Protein AF-A0A2P4QIP1-F1 (afdb_monomer)

Mean predicted aligned error: 5.32 Å

Radius of gyration: 14.99 Å; Cα contacts (8 Å, |Δi|>4): 295; chains: 1; bounding box: 33×42×39 Å

Solvent-accessible surface area (backbone atoms only — not comparable to full-atom values): 8023 Å² total; per-residue (Å²): 82,84,41,49,27,60,95,59,87,72,80,65,54,92,87,59,81,46,43,34,67,36,62,24,23,42,32,44,79,86,81,53,19,25,47,28,44,55,87,90,46,55,31,92,80,81,64,39,30,27,50,49,78,38,63,54,92,73,66,44,63,47,32,23,28,31,39,35,48,50,32,78,53,99,67,65,75,48,74,65,59,69,51,54,88,43,56,23,20,47,27,34,63,82,69,59,26,10,46,27,54,57,93,52,64,44,96,84,70,96,36,63,45,55,30,31,46,64,86,32,52,49,79,47,18,55,44,64,58,78,94,69,61,68,70,62,56,66,74,76,107

InterPro domains:
  IPR016093 MIR motif [PF02815] (13-124)
  IPR016093 MIR motif [PS50919] (15-70)
  IPR016093 MIR motif [PS50919] (79-132)
  IPR016093 MIR motif [SM00472] (15-70)
  IPR016093 MIR motif [SM00472] (80-132)
  IPR036300 Mir domain superfamily [SSF82109] (9-125)

Structure (mmCIF, N/CA/C/O backbone):
data_AF-A0A2P4QIP1-F1
#
_entry.id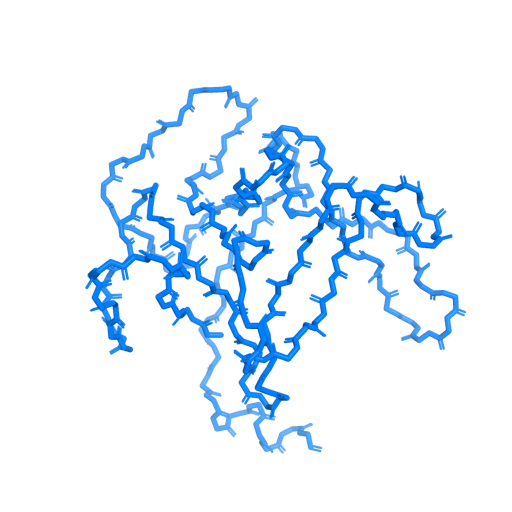   AF-A0A2P4QIP1-F1
#
loop_
_atom_site.group_PDB
_atom_site.id
_atom_site.type_symbol
_atom_site.label_atom_id
_atom_site.label_alt_id
_atom_site.label_comp_id
_atom_site.label_asym_id
_atom_site.label_entity_id
_atom_site.label_seq_id
_atom_site.pdbx_PDB_ins_code
_atom_site.Cartn_x
_atom_site.Cartn_y
_atom_site.Cartn_z
_atom_site.occupancy
_atom_site.B_iso_or_equiv
_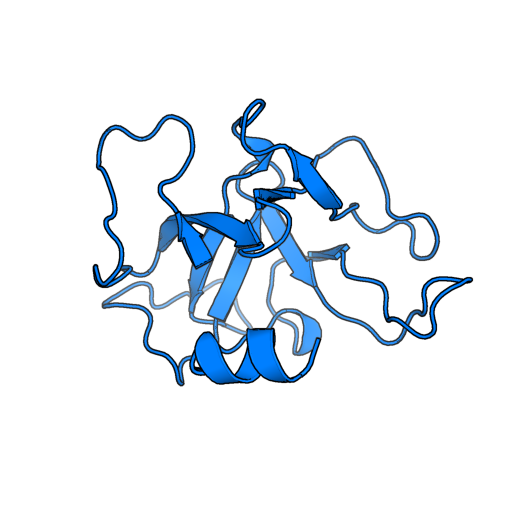atom_site.auth_seq_id
_atom_site.auth_comp_id
_atom_site.auth_asym_id
_atom_site.auth_atom_id
_atom_site.pdbx_PDB_model_num
ATOM 1 N N . MET A 1 1 ? -3.265 -10.083 5.947 1.00 88.12 1 MET A N 1
ATOM 2 C CA . MET A 1 1 ? -3.772 -9.783 7.306 1.00 88.12 1 MET A CA 1
ATOM 3 C C . MET A 1 1 ? -3.221 -8.451 7.780 1.00 88.12 1 MET A C 1
ATOM 5 O O . MET A 1 1 ? -2.092 -8.127 7.437 1.00 88.12 1 MET A O 1
ATOM 9 N N . VAL A 1 2 ? -3.993 -7.702 8.568 1.00 91.31 2 VAL A N 1
ATOM 10 C CA . VAL A 1 2 ? -3.539 -6.443 9.177 1.00 91.31 2 VAL A CA 1
ATOM 11 C C . VAL A 1 2 ? -2.726 -6.742 10.433 1.00 91.31 2 VAL A C 1
ATOM 13 O O . VAL A 1 2 ? -3.148 -7.529 11.282 1.00 91.31 2 VAL A O 1
ATOM 16 N N . LEU A 1 3 ? -1.564 -6.109 10.540 1.00 92.00 3 LEU A N 1
ATOM 17 C CA . LEU A 1 3 ? -0.623 -6.220 11.644 1.00 92.00 3 LEU A CA 1
ATOM 18 C C . LEU A 1 3 ? -0.317 -4.830 12.213 1.00 92.00 3 LEU A C 1
ATOM 20 O O . LEU A 1 3 ? -0.4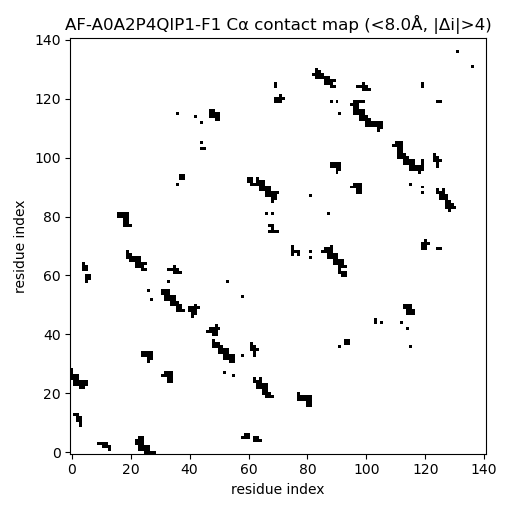85 -3.806 11.552 1.00 92.00 3 LEU A O 1
ATOM 24 N N . GLN A 1 4 ? 0.182 -4.802 13.445 1.00 92.00 4 GLN A N 1
ATOM 25 C CA . GLN A 1 4 ? 0.690 -3.583 14.067 1.00 92.00 4 GLN A CA 1
ATOM 26 C C . GLN A 1 4 ? 1.871 -3.010 13.267 1.00 92.00 4 GLN A C 1
ATOM 28 O O . GLN A 1 4 ? 2.775 -3.767 12.896 1.00 92.00 4 GLN A O 1
ATOM 33 N N . ALA A 1 5 ? 1.878 -1.688 13.065 1.00 93.75 5 ALA A N 1
ATOM 34 C CA . ALA A 1 5 ? 3.014 -0.956 12.509 1.00 93.75 5 ALA A CA 1
ATOM 35 C C . ALA A 1 5 ? 4.312 -1.216 13.287 1.00 93.75 5 ALA A C 1
ATOM 37 O O . ALA A 1 5 ? 4.319 -1.346 14.515 1.00 93.75 5 ALA A O 1
ATOM 38 N N . TYR A 1 6 ? 5.424 -1.287 12.567 1.00 92.88 6 TYR A N 1
ATOM 39 C CA . TYR A 1 6 ? 6.747 -1.341 13.163 1.00 92.88 6 TYR A CA 1
ATOM 40 C C . TYR A 1 6 ? 7.047 -0.043 13.929 1.00 92.88 6 TYR A C 1
ATOM 42 O O . TYR A 1 6 ? 6.744 1.048 13.449 1.00 92.88 6 TYR A O 1
ATOM 50 N N . GLY A 1 7 ? 7.640 -0.162 15.121 1.00 90.62 7 GLY A N 1
ATOM 51 C CA . GLY A 1 7 ? 7.998 0.975 15.981 1.00 90.62 7 GLY A CA 1
ATOM 52 C C . GLY A 1 7 ? 6.854 1.545 16.832 1.00 90.62 7 GLY A C 1
ATOM 53 O O . GLY A 1 7 ? 7.113 2.322 17.752 1.00 90.62 7 GLY A O 1
ATOM 54 N N . GLU A 1 8 ? 5.606 1.129 16.600 1.00 86.38 8 GLU A N 1
ATOM 55 C CA . GLU A 1 8 ? 4.457 1.580 17.386 1.00 86.38 8 GLU A CA 1
ATOM 56 C C . GLU A 1 8 ? 4.333 0.843 18.722 1.00 86.38 8 GLU A C 1
ATOM 58 O O . GLU A 1 8 ? 4.546 -0.365 18.818 1.00 86.38 8 GLU A O 1
ATOM 63 N N . ARG A 1 9 ? 3.916 1.555 19.776 1.00 75.69 9 ARG A N 1
ATOM 64 C CA . ARG A 1 9 ? 3.727 0.958 21.116 1.00 75.69 9 ARG A CA 1
ATOM 65 C C . ARG A 1 9 ? 2.358 0.301 21.289 1.00 75.69 9 ARG A C 1
ATOM 67 O O . ARG A 1 9 ? 2.199 -0.584 22.130 1.00 75.69 9 ARG A O 1
ATOM 74 N N . ARG A 1 10 ? 1.355 0.735 20.519 1.00 73.69 10 ARG A N 1
ATOM 75 C CA . ARG A 1 10 ? -0.019 0.231 20.623 1.00 73.69 10 ARG A CA 1
ATOM 76 C C . ARG A 1 10 ? -0.199 -1.039 19.797 1.00 73.69 10 ARG A C 1
ATOM 78 O O . ARG A 1 10 ? -0.198 -0.998 18.572 1.00 73.69 10 ARG A O 1
ATOM 85 N N . ARG A 1 11 ? -0.465 -2.153 20.479 1.00 70.12 11 ARG A N 1
ATOM 86 C CA . ARG A 1 11 ? -0.711 -3.448 19.840 1.00 70.12 11 ARG A CA 1
ATOM 87 C C . ARG A 1 11 ? -2.127 -3.549 19.279 1.00 70.12 11 ARG A C 1
ATOM 89 O O . ARG A 1 11 ? -3.065 -3.740 20.048 1.00 70.12 11 ARG A O 1
ATOM 96 N N . LEU A 1 12 ? -2.258 -3.462 17.954 1.00 78.44 12 LEU A N 1
ATOM 97 C CA . LEU A 1 12 ? -3.452 -3.923 17.241 1.00 78.44 12 LEU A CA 1
ATOM 98 C C . LEU A 1 12 ? -3.546 -5.450 17.362 1.00 78.44 12 LEU A C 1
ATOM 100 O O . LEU A 1 12 ? -2.560 -6.163 17.144 1.00 78.44 12 LEU A O 1
ATOM 104 N N . LYS A 1 13 ? -4.718 -5.956 17.735 1.00 78.38 13 LYS A N 1
ATOM 105 C CA . LYS A 1 13 ? -5.036 -7.385 17.785 1.00 78.38 13 LYS A CA 1
ATOM 106 C C . LYS A 1 13 ? -5.908 -7.770 16.595 1.00 78.38 13 LYS A C 1
ATOM 108 O O . LYS A 1 13 ? -6.606 -6.946 16.010 1.00 78.38 13 LYS A O 1
ATOM 113 N N . LYS A 1 14 ? -5.887 -9.058 16.240 1.00 77.31 14 LYS A N 1
ATOM 114 C CA . LYS A 1 14 ? -6.801 -9.605 15.231 1.00 77.31 14 LYS A CA 1
ATOM 115 C C . LYS A 1 14 ? -8.247 -9.328 15.663 1.00 77.31 14 LYS A C 1
ATOM 117 O O . LYS A 1 14 ? -8.630 -9.725 16.760 1.00 77.31 14 LYS A O 1
ATOM 122 N N . GLY A 1 15 ? -9.020 -8.697 14.783 1.00 78.12 15 GLY A N 1
ATOM 123 C CA . GLY A 1 15 ? -10.412 -8.316 15.035 1.00 78.12 15 GLY A CA 1
ATOM 124 C C . GLY A 1 15 ? -10.597 -6.900 15.585 1.00 78.12 15 GLY A C 1
ATOM 125 O O . GLY A 1 15 ? -11.734 -6.447 15.667 1.00 78.12 15 GLY A O 1
ATOM 126 N N . ASP A 1 16 ? -9.518 -6.185 15.918 1.00 87.81 16 ASP A N 1
ATOM 127 C CA . ASP A 1 16 ? -9.624 -4.772 16.278 1.00 87.81 16 ASP A CA 1
ATOM 128 C C . ASP A 1 16 ? -10.053 -3.950 15.056 1.00 87.81 16 ASP A C 1
ATOM 130 O O . ASP A 1 16 ? -9.538 -4.133 13.950 1.00 87.81 16 ASP A O 1
ATOM 134 N N . ALA A 1 17 ? -10.965 -3.002 15.273 1.00 90.88 17 ALA A N 1
ATOM 135 C CA . ALA A 1 17 ? -11.307 -2.018 14.258 1.00 90.88 17 ALA A CA 1
ATOM 136 C C . ALA A 1 17 ? -10.087 -1.134 13.952 1.00 90.88 17 ALA A C 1
ATOM 138 O O . ALA A 1 17 ? -9.412 -0.640 14.863 1.00 90.88 17 ALA A O 1
ATOM 139 N N . VAL A 1 18 ? -9.824 -0.909 12.667 1.00 92.38 18 VAL A N 1
ATOM 140 C CA . VAL A 1 18 ? -8.702 -0.089 12.199 1.00 92.38 18 VAL A CA 1
ATOM 141 C C . VAL A 1 18 ? -9.222 1.325 11.938 1.00 92.38 18 VAL A C 1
ATOM 143 O O . VAL A 1 18 ? -10.024 1.493 11.022 1.00 92.38 18 VAL A O 1
ATOM 146 N N . PRO A 1 19 ? -8.848 2.344 12.733 1.00 93.69 19 PRO A N 1
ATOM 147 C CA . PRO A 1 19 ? -9.258 3.712 12.443 1.00 93.69 19 PRO A CA 1
ATOM 148 C C . PRO A 1 19 ? -8.593 4.200 11.154 1.00 93.69 19 PRO A C 1
ATOM 150 O O . PRO A 1 19 ? -7.475 3.791 10.835 1.00 93.69 19 PRO A O 1
ATOM 153 N N . TYR A 1 20 ? -9.243 5.103 10.426 1.00 94.88 20 TYR A N 1
ATOM 154 C CA . TYR A 1 20 ? -8.560 5.795 9.333 1.00 94.88 20 TYR A CA 1
ATOM 155 C C . TYR A 1 20 ? -7.371 6.612 9.860 1.00 94.88 20 TYR A C 1
ATOM 157 O O . TYR A 1 20 ? -7.344 7.021 11.022 1.00 94.88 20 TYR A O 1
ATOM 165 N N . ASN A 1 21 ? -6.351 6.787 9.018 1.00 93.12 21 ASN A N 1
ATOM 166 C CA . ASN A 1 21 ? -5.001 7.233 9.380 1.00 93.12 21 ASN A CA 1
ATOM 167 C C . ASN A 1 21 ? -4.252 6.325 10.373 1.00 93.12 21 ASN A C 1
ATOM 169 O O . ASN A 1 21 ? -3.216 6.724 10.910 1.00 93.12 21 ASN A O 1
ATOM 173 N N . ALA A 1 22 ? -4.714 5.095 10.616 1.00 93.50 22 ALA A N 1
ATOM 174 C CA . ALA A 1 22 ? -3.889 4.116 11.309 1.00 93.50 22 ALA A CA 1
ATOM 175 C C . ALA A 1 22 ? -2.661 3.756 10.468 1.00 93.50 22 ALA A C 1
ATOM 177 O O . ALA A 1 22 ? -2.761 3.518 9.262 1.00 93.50 22 ALA A O 1
ATOM 178 N N . GLN A 1 23 ? -1.520 3.651 11.146 1.00 95.31 23 GLN A N 1
ATOM 179 C CA . GLN A 1 23 ? -0.335 3.004 10.606 1.00 95.31 23 GLN A CA 1
ATOM 180 C C . GLN A 1 23 ? -0.436 1.501 10.865 1.00 95.31 23 GLN A C 1
ATOM 182 O O . GLN A 1 23 ? -0.674 1.068 11.999 1.00 95.31 23 GLN A O 1
ATOM 187 N N . ILE A 1 24 ? -0.242 0.703 9.823 1.00 95.44 24 ILE A N 1
ATOM 188 C CA . ILE A 1 24 ? -0.339 -0.756 9.869 1.00 95.44 24 ILE A CA 1
ATOM 189 C C . ILE A 1 24 ? 0.805 -1.400 9.088 1.00 95.44 24 ILE A C 1
ATOM 191 O O . ILE A 1 24 ? 1.466 -0.750 8.285 1.00 95.44 24 ILE A O 1
ATOM 195 N N . ARG A 1 25 ? 0.985 -2.707 9.272 1.00 95.88 25 ARG A N 1
ATOM 196 C CA . ARG A 1 25 ? 1.664 -3.569 8.295 1.00 95.88 25 ARG A CA 1
ATOM 197 C C . ARG A 1 25 ? 0.651 -4.526 7.679 1.00 95.88 25 ARG A C 1
ATOM 199 O O . ARG A 1 25 ? -0.329 -4.902 8.329 1.00 95.88 25 ARG A O 1
ATOM 206 N N . LEU A 1 26 ? 0.900 -4.955 6.448 1.00 95.38 26 LEU A N 1
ATOM 207 C CA . LEU A 1 26 ? 0.109 -5.987 5.783 1.00 95.38 26 LEU A CA 1
ATOM 208 C C . LEU A 1 26 ? 0.947 -7.254 5.655 1.00 95.38 26 LEU A C 1
ATOM 210 O O . LEU A 1 26 ? 1.916 -7.283 4.911 1.00 95.38 26 LEU A O 1
ATOM 214 N N . GLY A 1 27 ? 0.571 -8.300 6.389 1.00 94.25 27 GLY A N 1
ATOM 215 C CA . GLY A 1 27 ? 1.240 -9.599 6.342 1.00 94.25 27 GLY A CA 1
ATOM 216 C C . GLY A 1 27 ? 0.525 -10.575 5.411 1.00 94.25 27 GLY A C 1
ATOM 217 O O . GLY A 1 27 ? -0.681 -10.804 5.556 1.00 94.25 27 GLY A O 1
ATOM 218 N N . HIS A 1 28 ? 1.249 -11.199 4.491 1.00 93.00 28 HIS A N 1
ATOM 219 C CA . HIS A 1 28 ? 0.775 -12.357 3.748 1.00 93.00 28 HIS A CA 1
ATOM 220 C C . HIS A 1 28 ? 0.714 -13.577 4.677 1.00 93.00 28 HIS A C 1
ATOM 222 O O . HIS A 1 28 ? 1.684 -13.925 5.350 1.00 93.00 28 HIS A O 1
ATOM 228 N N . ILE A 1 29 ? -0.455 -14.217 4.751 1.00 88.81 29 ILE A N 1
ATOM 229 C CA . ILE A 1 29 ? -0.750 -15.198 5.805 1.00 88.81 29 ILE A CA 1
ATOM 230 C C . ILE A 1 29 ? 0.048 -16.491 5.613 1.00 88.81 29 ILE A C 1
ATOM 232 O O . ILE A 1 29 ? 0.559 -17.040 6.590 1.00 88.81 29 ILE A O 1
ATOM 236 N N . VAL A 1 30 ? 0.163 -16.958 4.366 1.00 89.81 30 VAL A N 1
ATOM 237 C CA . VAL A 1 30 ? 0.828 -18.226 4.040 1.00 89.81 30 VAL A CA 1
ATOM 238 C C . VAL A 1 30 ? 2.343 -18.085 4.155 1.00 89.81 30 VAL A C 1
ATOM 240 O O . VAL A 1 30 ? 2.971 -18.834 4.895 1.00 89.81 30 VAL A O 1
ATOM 243 N N . SER A 1 31 ? 2.932 -17.096 3.473 1.00 91.56 31 SER A N 1
ATOM 244 C CA . SER A 1 31 ? 4.395 -16.942 3.437 1.00 91.56 31 SER A CA 1
ATOM 245 C C . SER A 1 31 ? 4.983 -16.240 4.657 1.00 91.56 31 SER A C 1
ATOM 247 O O . SER A 1 31 ? 6.204 -16.222 4.784 1.00 91.56 31 SER A O 1
ATOM 249 N N . ARG A 1 32 ? 4.149 -15.662 5.536 1.00 91.50 32 ARG A N 1
ATOM 250 C CA . ARG A 1 32 ? 4.598 -14.903 6.716 1.00 91.50 32 ARG A CA 1
ATOM 251 C C . ARG A 1 32 ? 5.539 -13.750 6.353 1.00 91.50 32 ARG A C 1
ATOM 253 O O . ARG A 1 32 ? 6.532 -13.493 7.020 1.00 91.50 32 ARG A O 1
ATOM 260 N N . ARG A 1 33 ? 5.230 -13.069 5.251 1.00 95.81 33 ARG A N 1
ATOM 261 C CA . ARG A 1 33 ? 5.989 -11.921 4.743 1.00 95.81 33 ARG A CA 1
ATOM 262 C C . ARG A 1 33 ? 5.151 -10.656 4.788 1.00 95.81 33 ARG A C 1
ATOM 264 O O . ARG A 1 33 ? 3.943 -10.728 4.584 1.00 95.81 33 ARG A O 1
ATOM 271 N N . ASN A 1 34 ? 5.776 -9.510 5.016 1.00 96.75 34 ASN A N 1
ATOM 272 C CA . ASN A 1 34 ? 5.118 -8.212 4.949 1.00 96.75 34 ASN A CA 1
ATOM 273 C C . ASN A 1 34 ? 5.158 -7.645 3.534 1.00 96.75 34 ASN A C 1
ATOM 275 O O . ASN A 1 34 ? 6.143 -7.813 2.817 1.00 96.75 34 ASN A O 1
ATOM 279 N N . LEU A 1 35 ? 4.095 -6.936 3.166 1.00 97.94 35 LEU A N 1
ATOM 280 C CA . LEU A 1 35 ? 4.106 -6.023 2.037 1.00 97.94 35 LEU A CA 1
ATOM 281 C C . LEU A 1 35 ? 5.050 -4.862 2.364 1.00 97.94 35 LEU A C 1
ATOM 283 O O . LEU A 1 35 ? 4.833 -4.149 3.348 1.00 97.94 35 LEU A O 1
ATOM 287 N N . ARG A 1 36 ? 6.071 -4.684 1.534 1.00 97.75 36 ARG A N 1
ATOM 288 C CA . ARG A 1 36 ? 7.121 -3.680 1.697 1.00 97.75 36 ARG A CA 1
ATOM 289 C C . ARG A 1 36 ? 7.285 -2.882 0.414 1.00 97.75 36 ARG A C 1
ATOM 291 O O . ARG A 1 36 ? 7.120 -3.425 -0.673 1.00 97.75 36 ARG A O 1
ATOM 298 N N . SER A 1 37 ? 7.665 -1.623 0.565 1.00 97.94 37 SER A N 1
ATOM 299 C CA . SER A 1 37 ? 8.187 -0.772 -0.504 1.00 97.94 37 SER A CA 1
ATOM 300 C C . SER A 1 37 ? 9.437 -0.050 0.002 1.00 97.94 37 SER A C 1
ATOM 302 O O . SER A 1 37 ? 9.728 -0.105 1.188 1.00 97.94 37 SER A O 1
ATOM 304 N N . HIS A 1 38 ? 10.216 0.616 -0.843 1.00 94.44 38 HIS A N 1
ATOM 305 C CA . HIS A 1 38 ? 11.392 1.376 -0.398 1.00 94.44 38 HIS A CA 1
ATOM 306 C C . HIS A 1 38 ? 11.767 2.488 -1.379 1.00 94.44 38 HIS A C 1
ATOM 308 O O . HIS A 1 38 ? 11.520 2.356 -2.577 1.00 94.44 38 HIS A O 1
ATOM 314 N N . PRO A 1 39 ? 12.380 3.582 -0.888 1.00 90.94 39 PRO A N 1
ATOM 315 C CA . PRO A 1 39 ? 12.691 4.757 -1.704 1.00 90.94 39 PRO A CA 1
ATOM 316 C C . PRO A 1 39 ? 13.667 4.486 -2.853 1.00 90.94 39 PRO A C 1
ATOM 318 O O . PRO A 1 39 ? 13.538 5.112 -3.901 1.00 90.94 39 PRO A O 1
ATOM 321 N N . ASP A 1 40 ? 14.616 3.567 -2.665 1.00 93.25 40 ASP A N 1
ATOM 322 C CA . ASP A 1 40 ? 15.813 3.484 -3.513 1.00 93.25 40 ASP A CA 1
ATOM 323 C C . ASP A 1 40 ? 15.753 2.411 -4.606 1.00 93.25 40 ASP A C 1
ATOM 325 O O . ASP A 1 40 ? 16.727 2.226 -5.335 1.00 93.25 40 ASP A O 1
ATOM 329 N N . TYR A 1 41 ? 14.631 1.702 -4.740 1.00 95.81 41 TYR A N 1
ATOM 330 C CA . TYR A 1 41 ? 14.490 0.671 -5.764 1.00 95.81 41 TYR A CA 1
ATOM 331 C C . TYR A 1 41 ? 13.220 0.858 -6.575 1.00 95.81 41 TYR A C 1
ATOM 333 O O . TYR A 1 41 ? 12.173 1.309 -6.095 1.00 95.81 41 TYR A O 1
ATOM 341 N N . ILE A 1 42 ? 13.346 0.443 -7.823 1.00 96.81 42 ILE A N 1
ATOM 342 C CA . ILE A 1 42 ? 12.324 0.538 -8.840 1.00 96.81 42 ILE A CA 1
ATOM 343 C C . ILE A 1 42 ? 11.915 -0.860 -9.276 1.00 96.81 42 ILE A C 1
ATOM 345 O O . ILE A 1 42 ? 12.717 -1.791 -9.300 1.00 96.81 42 ILE A O 1
ATOM 349 N N . SER A 1 43 ? 10.645 -0.973 -9.615 1.00 95.00 43 SER A N 1
ATOM 350 C CA . SER A 1 43 ? 10.053 -2.128 -10.257 1.00 95.00 43 SER A CA 1
ATOM 351 C C . SER A 1 43 ? 10.714 -2.386 -11.622 1.00 95.00 43 SER A C 1
ATOM 353 O O . SER A 1 43 ? 11.116 -1.434 -12.307 1.00 95.00 43 SER A O 1
ATOM 355 N N . PRO A 1 44 ? 10.868 -3.660 -12.016 1.00 92.56 44 PRO A N 1
ATOM 356 C CA . PRO A 1 44 ? 11.700 -4.044 -13.152 1.00 92.56 44 PRO A CA 1
ATOM 357 C C . PRO A 1 44 ? 11.129 -3.629 -14.511 1.00 92.56 44 PRO A C 1
ATOM 359 O O . PRO A 1 44 ? 11.907 -3.483 -15.454 1.00 92.56 44 PRO A O 1
ATOM 362 N N . ILE A 1 45 ? 9.807 -3.445 -14.631 1.00 94.75 45 ILE A N 1
ATOM 363 C CA . ILE A 1 45 ? 9.161 -3.202 -15.928 1.00 94.75 45 ILE A CA 1
ATOM 364 C C . ILE A 1 45 ? 8.751 -1.737 -16.078 1.00 94.75 45 ILE A C 1
ATOM 366 O O . ILE A 1 45 ? 9.146 -1.075 -17.041 1.00 94.75 45 ILE A O 1
ATOM 370 N N . SER A 1 46 ? 7.976 -1.195 -15.134 1.00 95.31 46 SER A N 1
ATOM 371 C CA . SER A 1 46 ? 7.454 0.174 -15.261 1.00 95.31 46 SER A CA 1
ATOM 372 C C . SER A 1 46 ? 8.406 1.271 -14.785 1.00 95.31 46 SER A C 1
ATOM 374 O O . SER A 1 46 ? 8.159 2.447 -15.060 1.00 95.31 46 SER A O 1
ATOM 376 N N . ASN A 1 47 ? 9.483 0.916 -14.076 1.00 95.69 47 ASN A N 1
ATOM 377 C CA . ASN A 1 47 ? 10.358 1.843 -13.349 1.00 95.69 47 ASN A CA 1
ATOM 378 C C . ASN A 1 47 ? 9.634 2.684 -12.275 1.00 95.69 47 ASN A C 1
ATOM 380 O O . ASN A 1 47 ? 10.173 3.689 -11.807 1.00 95.69 47 ASN A O 1
ATOM 384 N N . GLN A 1 48 ? 8.419 2.301 -11.867 1.00 97.06 48 GLN A N 1
ATOM 385 C CA . GLN A 1 48 ? 7.768 2.857 -10.675 1.00 97.06 48 GLN A CA 1
ATOM 386 C C . GLN A 1 48 ? 8.387 2.255 -9.408 1.00 97.06 48 GLN A C 1
ATOM 388 O O . GLN A 1 48 ? 9.191 1.332 -9.505 1.00 97.06 48 GLN A O 1
ATOM 393 N N . GLN A 1 49 ? 8.044 2.745 -8.216 1.00 98.12 49 GLN A N 1
ATOM 394 C CA . GLN A 1 49 ? 8.649 2.241 -6.981 1.00 98.12 49 GLN A CA 1
ATOM 395 C C . GLN A 1 49 ? 8.256 0.781 -6.721 1.00 98.12 49 GLN A C 1
ATOM 397 O O . GLN A 1 49 ? 7.082 0.421 -6.808 1.00 98.12 49 GLN A O 1
ATOM 402 N N . GLU A 1 50 ? 9.250 -0.047 -6.399 1.00 97.75 50 GLU A N 1
ATOM 403 C CA . GLU A 1 50 ? 9.063 -1.486 -6.213 1.00 97.75 50 GLU A CA 1
ATOM 404 C C . GLU A 1 50 ? 8.216 -1.801 -4.970 1.00 97.75 50 GLU A C 1
ATOM 406 O O . GLU A 1 50 ? 8.365 -1.169 -3.922 1.00 97.75 50 GLU A O 1
ATOM 411 N N . VAL A 1 51 ? 7.358 -2.817 -5.083 1.00 97.62 51 VAL A N 1
ATOM 412 C CA . VAL A 1 51 ? 6.639 -3.424 -3.960 1.00 97.62 51 VAL A CA 1
ATOM 413 C C . VAL A 1 51 ? 6.957 -4.913 -3.914 1.00 97.62 51 VAL A C 1
ATOM 415 O O . VAL A 1 51 ? 6.842 -5.615 -4.914 1.00 97.62 51 VAL A O 1
ATOM 418 N N . ILE A 1 52 ? 7.335 -5.410 -2.738 1.00 95.75 52 ILE A N 1
ATOM 419 C CA . ILE A 1 52 ? 7.768 -6.797 -2.539 1.00 95.75 52 ILE A CA 1
ATOM 420 C C . ILE A 1 52 ? 7.128 -7.430 -1.302 1.00 95.75 52 ILE A C 1
ATOM 422 O O . ILE A 1 52 ? 6.609 -6.757 -0.411 1.00 95.75 52 ILE A O 1
ATOM 426 N N . CYS A 1 53 ? 7.231 -8.757 -1.216 1.00 94.62 53 CYS A N 1
ATOM 427 C CA . CYS A 1 53 ? 6.999 -9.505 0.017 1.00 94.62 53 CYS A CA 1
ATOM 428 C C . CYS A 1 53 ? 8.328 -9.729 0.757 1.00 94.62 53 CYS A C 1
ATOM 430 O O . CYS A 1 53 ? 9.146 -10.544 0.320 1.00 94.62 53 CYS A O 1
ATOM 432 N N . HIS A 1 54 ? 8.514 -9.069 1.900 1.00 93.81 54 HIS A N 1
ATOM 433 C CA . HIS A 1 54 ? 9.727 -9.133 2.721 1.00 93.81 54 HIS A CA 1
ATOM 434 C C . HIS A 1 54 ? 9.537 -9.968 3.998 1.00 93.81 54 HIS A C 1
ATOM 436 O O . HIS A 1 54 ? 8.432 -10.049 4.523 1.00 93.81 54 HIS A O 1
ATOM 442 N N . ASP A 1 55 ? 10.594 -10.604 4.506 1.00 91.25 55 ASP A N 1
ATOM 443 C CA . ASP A 1 55 ? 10.534 -11.436 5.720 1.00 91.25 55 ASP A CA 1
ATOM 444 C C . ASP A 1 55 ? 9.999 -10.646 6.932 1.00 91.25 55 ASP A C 1
ATOM 446 O O . ASP A 1 55 ? 10.422 -9.521 7.202 1.00 91.25 55 ASP A O 1
ATOM 450 N N . GLU A 1 56 ? 9.049 -11.222 7.676 1.00 86.81 56 GLU A N 1
ATOM 451 C CA . GLU A 1 56 ? 8.477 -10.562 8.850 1.00 86.81 56 GLU A CA 1
ATOM 452 C C . GLU A 1 56 ? 9.475 -10.387 10.006 1.00 86.81 56 GLU A C 1
ATOM 454 O O . GLU A 1 56 ? 9.312 -9.471 10.818 1.00 86.81 56 GLU A O 1
ATOM 459 N N . ASN A 1 57 ? 10.525 -11.208 10.081 1.00 88.12 57 ASN A N 1
ATOM 460 C CA . ASN A 1 57 ? 11.515 -11.160 11.162 1.00 88.12 57 ASN A CA 1
ATOM 461 C C . ASN A 1 57 ? 12.481 -9.973 11.049 1.00 88.12 57 ASN A C 1
ATOM 463 O O . ASN A 1 57 ? 13.107 -9.590 12.036 1.00 88.12 57 ASN A O 1
ATOM 467 N N . THR A 1 58 ? 12.578 -9.369 9.866 1.00 91.56 58 THR A N 1
ATOM 468 C CA . THR A 1 58 ? 13.440 -8.216 9.559 1.00 91.56 58 THR A CA 1
ATOM 469 C C . THR A 1 58 ? 12.605 -6.971 9.272 1.00 91.56 58 THR A C 1
ATOM 471 O O . THR A 1 58 ? 12.955 -6.131 8.441 1.00 91.56 58 THR A O 1
ATOM 474 N N . SER A 1 59 ? 11.464 -6.865 9.959 1.00 93.62 59 SER A N 1
ATOM 475 C CA . SER A 1 59 ? 10.558 -5.741 9.767 1.00 93.62 59 SER A CA 1
ATOM 476 C C . SER A 1 59 ? 11.193 -4.412 10.161 1.00 93.62 59 SER A C 1
ATOM 478 O O . SER A 1 59 ? 11.920 -4.341 11.151 1.00 93.62 59 SER A O 1
ATOM 480 N N . ASP A 1 60 ? 10.865 -3.358 9.425 1.00 95.06 60 ASP A N 1
ATOM 481 C CA . ASP A 1 60 ? 11.320 -1.997 9.687 1.00 95.06 60 ASP A CA 1
ATOM 482 C C . ASP A 1 60 ? 10.256 -0.964 9.253 1.00 95.06 60 ASP A C 1
ATOM 484 O O . ASP A 1 60 ? 9.088 -1.295 9.035 1.00 95.06 60 ASP A O 1
ATOM 488 N N . LEU A 1 61 ? 10.630 0.317 9.185 1.00 96.44 61 LEU A N 1
ATOM 489 C CA . LEU A 1 61 ? 9.714 1.404 8.820 1.00 96.44 61 LEU A CA 1
ATOM 490 C C . LEU A 1 61 ? 9.184 1.307 7.376 1.00 96.44 61 LEU A C 1
ATOM 492 O O . LEU A 1 61 ? 8.141 1.889 7.090 1.00 96.44 61 LEU A O 1
ATOM 496 N N . ASN A 1 62 ? 9.849 0.558 6.495 1.00 97.31 62 ASN A N 1
ATOM 497 C CA . ASN A 1 62 ? 9.457 0.348 5.099 1.00 97.31 62 ASN A CA 1
ATOM 498 C C . ASN A 1 62 ? 8.302 -0.658 4.932 1.00 97.31 62 ASN A C 1
ATOM 500 O O . ASN A 1 62 ? 7.771 -0.850 3.840 1.00 97.31 62 ASN A O 1
ATOM 504 N N . ASP A 1 63 ? 7.896 -1.326 6.012 1.00 97.31 63 ASP A N 1
ATOM 505 C CA . ASP A 1 63 ? 6.694 -2.164 6.010 1.00 97.31 63 ASP A CA 1
ATOM 506 C C . ASP A 1 63 ? 5.438 -1.377 6.396 1.00 97.31 63 ASP A C 1
ATOM 508 O O . ASP A 1 63 ? 4.337 -1.932 6.374 1.00 97.31 63 ASP A O 1
ATOM 512 N N . ASN A 1 64 ? 5.587 -0.120 6.830 1.00 97.31 64 ASN A N 1
ATOM 513 C CA . ASN A 1 64 ? 4.488 0.651 7.390 1.00 97.31 64 ASN A CA 1
ATOM 514 C C . ASN A 1 64 ? 3.668 1.351 6.300 1.00 97.31 64 ASN A C 1
ATOM 516 O O . ASN A 1 64 ? 4.173 2.140 5.496 1.00 97.31 64 ASN A O 1
ATOM 520 N N . TRP A 1 65 ? 2.360 1.125 6.362 1.00 97.94 65 TRP A N 1
ATOM 521 C CA . TRP A 1 65 ? 1.356 1.698 5.475 1.00 97.94 65 TRP A CA 1
ATOM 522 C C . TRP A 1 65 ? 0.348 2.508 6.279 1.00 97.94 65 TRP A C 1
ATOM 524 O O . TRP A 1 65 ? -0.076 2.099 7.361 1.00 97.94 65 TRP A O 1
ATOM 534 N N . LEU A 1 66 ? -0.065 3.646 5.737 1.00 96.44 66 LEU A N 1
ATOM 535 C CA . LEU A 1 66 ? -1.154 4.455 6.259 1.00 96.44 66 LEU A CA 1
ATOM 536 C C . LEU A 1 66 ? -2.451 4.081 5.536 1.00 96.44 66 LEU A C 1
ATOM 538 O O . LEU A 1 66 ? -2.516 4.151 4.307 1.00 96.44 66 LEU A O 1
ATOM 542 N N . VAL A 1 67 ? -3.485 3.716 6.295 1.00 95.69 67 VAL A N 1
ATOM 543 C CA . VAL A 1 67 ? -4.821 3.441 5.742 1.00 95.69 67 VAL A CA 1
ATOM 544 C C . VAL A 1 67 ? -5.602 4.742 5.626 1.00 95.69 67 VAL A C 1
ATOM 546 O O . VAL A 1 67 ? -5.894 5.381 6.637 1.00 95.69 67 VAL A O 1
ATOM 549 N N . GLN A 1 68 ? -5.985 5.120 4.410 1.00 95.56 68 GLN A N 1
ATOM 550 C CA . GLN A 1 68 ? -6.789 6.315 4.146 1.00 95.56 68 GLN A CA 1
ATOM 551 C C . GLN A 1 68 ? -8.072 5.931 3.411 1.00 95.56 68 GLN A C 1
ATOM 553 O O . GLN A 1 68 ? -8.069 4.981 2.628 1.00 95.56 68 GLN A O 1
ATOM 558 N N . ARG A 1 69 ? -9.167 6.675 3.614 1.00 95.31 69 ARG A N 1
ATOM 559 C CA . ARG A 1 69 ? -10.287 6.606 2.664 1.00 95.31 69 ARG A CA 1
ATOM 560 C C . ARG A 1 69 ? -9.777 7.053 1.307 1.00 95.31 69 ARG A C 1
ATOM 562 O O . ARG A 1 69 ? -9.037 8.037 1.225 1.00 95.31 69 ARG A O 1
ATOM 569 N N . HIS A 1 70 ? -10.185 6.352 0.259 1.00 95.69 70 HIS A N 1
ATOM 570 C CA . HIS A 1 70 ? -9.843 6.803 -1.073 1.00 95.69 70 HIS A CA 1
ATOM 571 C C . HIS A 1 70 ? -10.484 8.171 -1.355 1.00 95.69 70 HIS A C 1
ATOM 573 O O . HIS A 1 70 ? -11.646 8.411 -1.020 1.00 95.69 70 HIS A O 1
ATOM 579 N N . SER A 1 71 ? -9.721 9.065 -1.979 1.00 94.00 71 SER A N 1
ATOM 580 C CA . SER A 1 71 ? -10.165 10.394 -2.392 1.00 94.00 71 SER A CA 1
ATOM 581 C C . SER A 1 71 ? -9.448 10.786 -3.674 1.00 94.00 71 SER A C 1
ATOM 583 O O . SER A 1 71 ? -8.239 10.606 -3.792 1.00 94.00 71 SER A O 1
ATOM 585 N N . TYR A 1 72 ? -10.176 11.408 -4.597 1.00 94.69 72 TYR A N 1
ATOM 586 C CA . TYR A 1 72 ? -9.620 11.982 -5.826 1.00 94.69 72 TYR A CA 1
ATOM 587 C C . TYR A 1 72 ? -8.899 13.321 -5.599 1.00 94.69 72 TYR A C 1
ATOM 589 O O . TYR A 1 72 ? -8.479 13.983 -6.544 1.00 94.69 72 TYR A O 1
ATOM 597 N N . THR A 1 73 ? -8.816 13.772 -4.346 1.00 92.44 73 THR A N 1
ATOM 598 C CA . THR A 1 73 ? -8.178 15.031 -3.960 1.00 92.44 73 THR A CA 1
ATOM 599 C C . THR A 1 73 ? -7.373 14.837 -2.681 1.00 92.44 73 THR A C 1
ATOM 601 O O . THR A 1 73 ? -7.536 13.852 -1.965 1.00 92.44 73 THR A O 1
ATOM 604 N N . ASN A 1 74 ? -6.569 15.834 -2.317 1.00 86.12 74 ASN A N 1
ATOM 605 C CA . ASN A 1 74 ? -5.848 15.846 -1.042 1.00 86.12 74 ASN A CA 1
ATOM 606 C C . ASN A 1 74 ? -6.745 16.078 0.193 1.00 86.12 74 ASN A C 1
ATOM 608 O O . ASN A 1 74 ? -6.237 16.217 1.306 1.00 86.12 74 ASN A O 1
ATOM 612 N N . HIS A 1 75 ? -8.069 16.135 0.021 1.00 85.94 75 HIS A N 1
ATOM 613 C CA . HIS A 1 75 ? -9.022 16.193 1.121 1.00 85.94 75 HIS A CA 1
ATOM 614 C C . HIS A 1 75 ? -9.487 14.780 1.474 1.00 85.94 75 HIS A C 1
ATOM 616 O O . HIS A 1 75 ? -10.207 14.137 0.709 1.00 85.94 75 HIS A O 1
ATOM 622 N N . TYR A 1 76 ? -9.073 14.314 2.650 1.00 81.50 76 TYR A N 1
ATOM 623 C CA . TYR A 1 76 ? -9.386 12.984 3.159 1.00 81.50 76 TYR A CA 1
ATOM 624 C C . TYR A 1 76 ? -10.292 13.102 4.388 1.00 81.50 76 TYR A C 1
ATOM 626 O O . TYR A 1 76 ? -9.903 13.714 5.387 1.00 81.50 76 TYR A O 1
ATOM 634 N N . ASP A 1 77 ? -11.477 12.491 4.345 1.00 85.62 77 ASP A N 1
ATOM 635 C CA . ASP A 1 77 ? -12.237 12.218 5.565 1.00 85.62 77 ASP A CA 1
ATOM 636 C C . ASP A 1 77 ? -11.620 11.005 6.265 1.00 85.62 77 ASP A C 1
ATOM 638 O O . ASP A 1 77 ? -11.884 9.852 5.926 1.00 85.62 77 ASP A O 1
ATOM 642 N N . ASN A 1 78 ? -10.767 11.281 7.246 1.00 82.62 78 ASN A N 1
ATOM 643 C CA . ASN A 1 78 ? -10.089 10.253 8.028 1.00 82.62 78 ASN A CA 1
ATOM 644 C C . ASN A 1 78 ? -10.811 9.947 9.347 1.00 82.62 78 ASN A C 1
ATOM 646 O O . ASN A 1 78 ? -10.191 9.469 10.297 1.00 82.62 78 ASN A O 1
ATOM 650 N N . SER A 1 79 ? -12.103 10.262 9.443 1.00 91.00 79 SER A N 1
ATOM 651 C CA . SER A 1 79 ? -12.911 9.918 10.607 1.00 91.00 79 SER A CA 1
ATOM 652 C C . SER A 1 79 ? -13.478 8.496 10.512 1.00 91.00 79 SER A C 1
ATOM 654 O O . SER A 1 79 ? -13.746 7.954 9.434 1.00 91.00 79 SER A O 1
ATOM 656 N N . GLY A 1 80 ? -13.678 7.877 11.676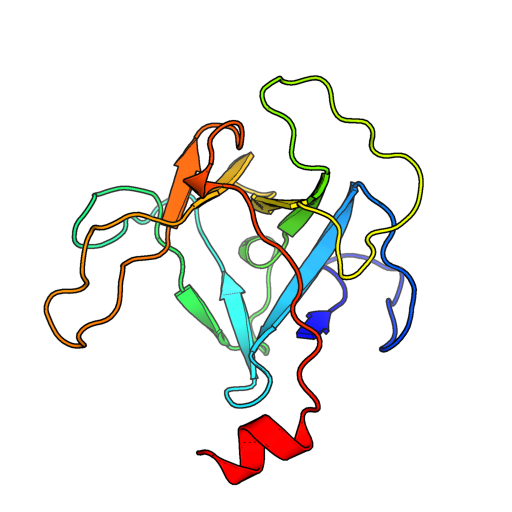 1.00 93.88 80 GLY A N 1
ATOM 657 C CA . GLY A 1 80 ? -14.236 6.532 11.788 1.00 93.88 80 GLY A CA 1
ATOM 658 C C . GLY A 1 80 ? -13.213 5.418 11.558 1.00 93.88 80 GLY A C 1
ATOM 659 O O . GLY A 1 80 ? -12.020 5.575 11.824 1.00 93.88 80 GLY A O 1
ATOM 660 N N . TYR A 1 81 ? -13.711 4.270 11.107 1.00 94.38 81 TYR A N 1
ATOM 661 C CA . TYR A 1 81 ? -12.961 3.023 10.986 1.00 94.38 81 TYR A CA 1
ATOM 662 C C . TYR A 1 81 ? -13.122 2.435 9.590 1.00 94.38 81 TYR A C 1
ATOM 664 O O . TYR A 1 81 ? -14.183 2.581 8.991 1.00 94.38 81 TYR A O 1
ATOM 672 N N . TRP A 1 82 ? -12.079 1.757 9.117 1.00 92.50 82 TRP A N 1
ATOM 673 C CA . TRP A 1 82 ? -12.080 0.993 7.878 1.00 92.50 82 TRP A CA 1
ATOM 674 C C . TRP A 1 82 ? -13.022 -0.211 7.988 1.00 92.50 82 TRP A C 1
ATOM 676 O O . TRP A 1 82 ? -12.824 -1.091 8.831 1.00 92.50 82 TRP A O 1
ATOM 686 N N . LEU A 1 83 ? -14.036 -0.241 7.125 1.00 89.81 83 LEU A N 1
ATOM 687 C CA . LEU A 1 83 ? -14.976 -1.343 6.948 1.00 89.81 83 LEU A CA 1
ATOM 688 C C . LEU A 1 83 ? -14.672 -2.109 5.652 1.00 89.81 83 LEU A C 1
ATOM 690 O O . LEU A 1 83 ? -14.030 -1.590 4.744 1.00 89.81 83 LEU A O 1
ATOM 694 N N . ALA A 1 84 ? -15.143 -3.355 5.557 1.00 85.12 84 ALA A N 1
ATOM 695 C CA . ALA A 1 84 ? -14.815 -4.237 4.434 1.00 85.12 84 ALA A CA 1
ATOM 696 C C . ALA A 1 84 ? -15.192 -3.641 3.062 1.00 85.12 84 ALA A C 1
ATOM 698 O O . ALA A 1 84 ? -14.397 -3.702 2.129 1.00 85.12 84 ALA A O 1
ATOM 699 N N . ASP A 1 85 ? -16.360 -3.003 2.968 1.00 87.69 85 ASP A N 1
ATOM 700 C CA . ASP A 1 85 ? -16.865 -2.427 1.717 1.00 87.69 85 ASP A CA 1
ATOM 701 C C . ASP A 1 85 ? -16.293 -1.040 1.381 1.00 87.69 85 ASP A C 1
ATOM 703 O O . ASP A 1 85 ? -16.595 -0.495 0.316 1.00 87.69 85 ASP A O 1
ATOM 707 N N . ASP A 1 86 ? -15.463 -0.459 2.252 1.00 92.94 86 ASP A N 1
ATOM 708 C CA . ASP A 1 86 ? -14.873 0.850 1.993 1.00 92.94 86 ASP A CA 1
ATOM 709 C C . ASP A 1 86 ? -13.780 0.766 0.919 1.00 92.94 86 ASP A C 1
ATOM 711 O O . ASP A 1 86 ? -12.882 -0.080 0.972 1.00 92.94 86 ASP A O 1
ATOM 715 N N . ALA A 1 87 ? -13.805 1.722 -0.012 1.00 95.00 87 ALA A N 1
ATOM 716 C CA . ALA A 1 87 ? -12.674 1.989 -0.889 1.00 95.00 87 ALA A CA 1
ATOM 717 C C . ALA A 1 87 ? -11.596 2.765 -0.119 1.00 95.00 87 ALA A C 1
ATOM 719 O O . ALA A 1 87 ? -11.840 3.854 0.417 1.00 95.00 87 ALA A O 1
ATOM 720 N N . ILE A 1 88 ? -10.393 2.208 -0.081 1.00 96.19 88 ILE A N 1
ATOM 721 C CA . ILE A 1 88 ? -9.247 2.766 0.627 1.00 96.19 88 ILE A CA 1
ATOM 722 C C . ILE A 1 88 ? -8.076 3.016 -0.317 1.00 96.19 88 ILE A C 1
ATOM 724 O O . ILE A 1 88 ? -7.977 2.417 -1.385 1.00 96.19 88 ILE A O 1
ATOM 728 N N . THR A 1 89 ? -7.163 3.866 0.134 1.00 97.06 89 THR A N 1
ATOM 729 C CA . THR A 1 89 ? -5.819 4.008 -0.420 1.00 97.06 89 THR A CA 1
ATOM 730 C C . THR A 1 89 ? -4.820 3.579 0.654 1.00 97.06 89 THR A C 1
ATOM 732 O O . THR A 1 89 ? -4.952 3.952 1.825 1.00 97.06 89 THR A O 1
ATOM 735 N N . LEU A 1 90 ? -3.810 2.801 0.264 1.00 98.00 90 LEU A N 1
ATOM 736 C CA . LEU A 1 90 ? -2.705 2.395 1.134 1.00 98.00 90 LEU A CA 1
ATOM 737 C C . LEU A 1 90 ? -1.473 3.225 0.785 1.00 98.00 90 LEU A C 1
ATOM 739 O O . LEU A 1 90 ? -0.876 3.038 -0.272 1.00 98.00 90 LEU A O 1
ATOM 743 N N . ARG A 1 91 ? -1.091 4.152 1.665 1.00 98.00 91 ARG A N 1
ATOM 744 C CA . ARG A 1 91 ? 0.078 5.012 1.446 1.00 98.00 91 ARG A CA 1
ATOM 745 C C . ARG A 1 91 ? 1.298 4.455 2.151 1.00 98.00 91 ARG A C 1
ATOM 747 O O . ARG A 1 91 ? 1.266 4.265 3.365 1.00 98.00 91 ARG A O 1
ATOM 754 N N . HIS A 1 92 ? 2.379 4.242 1.416 1.00 98.25 92 HIS A N 1
ATOM 755 C CA . HIS A 1 92 ? 3.652 3.872 2.007 1.00 98.25 92 HIS A CA 1
ATOM 756 C C . HIS A 1 92 ? 4.209 5.063 2.793 1.00 98.25 92 HIS A C 1
ATOM 758 O O . HIS A 1 92 ? 4.407 6.147 2.241 1.00 98.25 92 HIS A O 1
ATOM 764 N N . ILE A 1 93 ? 4.429 4.894 4.099 1.00 97.25 93 ILE A N 1
ATOM 765 C CA . ILE A 1 93 ? 4.732 6.028 4.986 1.00 97.25 93 ILE A CA 1
ATOM 766 C C . ILE A 1 93 ? 6.081 6.659 4.647 1.00 97.25 93 ILE A C 1
ATOM 768 O O . ILE A 1 93 ? 6.199 7.883 4.650 1.00 97.25 93 ILE A O 1
ATOM 772 N N . GLN A 1 94 ? 7.081 5.837 4.331 1.00 97.31 94 GLN A N 1
ATOM 773 C CA . GLN A 1 94 ? 8.445 6.319 4.142 1.00 97.31 94 GLN A CA 1
ATOM 774 C C . GLN A 1 94 ? 8.617 7.142 2.859 1.00 97.31 94 GLN A C 1
ATOM 776 O O . GLN A 1 94 ? 9.471 8.024 2.806 1.0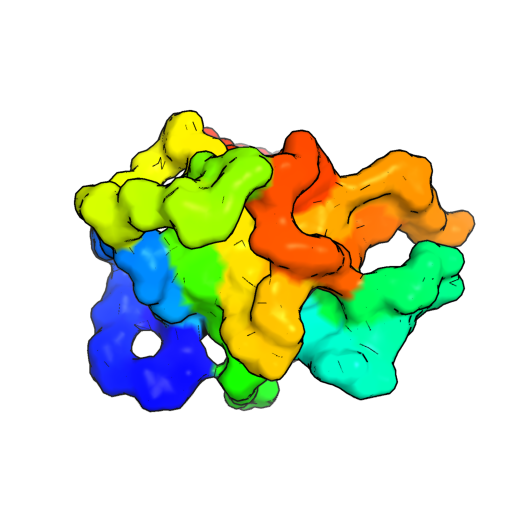0 97.31 94 GLN A O 1
ATOM 781 N N . THR A 1 95 ? 7.817 6.864 1.826 1.00 97.50 95 THR A N 1
ATOM 782 C CA . THR A 1 95 ? 7.980 7.474 0.494 1.00 97.50 95 THR A CA 1
ATOM 783 C C . THR A 1 95 ? 6.822 8.391 0.119 1.00 97.50 95 THR A C 1
ATOM 785 O O . THR A 1 95 ? 6.955 9.210 -0.784 1.00 97.50 95 THR A O 1
ATOM 788 N N . GLY A 1 96 ? 5.680 8.269 0.797 1.00 97.00 96 GLY A N 1
ATOM 789 C CA . GLY A 1 96 ? 4.465 9.016 0.495 1.00 97.00 96 GLY A CA 1
ATOM 790 C C . GLY A 1 96 ? 3.723 8.536 -0.756 1.00 97.00 96 GLY A C 1
ATOM 791 O O . GLY A 1 96 ? 2.608 9.003 -0.979 1.00 97.00 96 GLY A O 1
ATOM 792 N N . ALA A 1 97 ? 4.286 7.610 -1.535 1.00 97.75 97 ALA A N 1
ATOM 793 C CA . ALA A 1 97 ? 3.627 6.999 -2.686 1.00 97.75 97 ALA A CA 1
ATOM 794 C C . ALA A 1 97 ? 2.553 5.991 -2.244 1.00 97.75 97 ALA A C 1
ATOM 796 O O . ALA A 1 97 ? 2.549 5.526 -1.099 1.00 97.75 97 ALA A O 1
ATOM 797 N N . THR A 1 98 ? 1.617 5.664 -3.132 1.00 98.19 98 THR A N 1
ATOM 798 C CA . THR A 1 98 ? 0.479 4.789 -2.816 1.00 98.19 98 THR A CA 1
ATOM 799 C C . THR A 1 98 ? 0.555 3.470 -3.551 1.00 98.19 98 THR A C 1
ATOM 801 O O . THR A 1 98 ? 1.045 3.428 -4.673 1.00 98.19 98 THR A O 1
ATOM 804 N N . LEU A 1 99 ? 0.081 2.397 -2.912 1.00 98.62 99 LEU A N 1
ATOM 805 C CA . LEU A 1 99 ? -0.021 1.086 -3.544 1.00 98.62 99 LEU A CA 1
ATOM 806 C C . LEU A 1 99 ? -0.896 1.202 -4.797 1.00 98.62 99 LEU A C 1
ATOM 808 O O . LEU A 1 99 ? -2.037 1.656 -4.704 1.00 98.62 99 LEU A O 1
ATOM 812 N N . HIS A 1 100 ? -0.353 0.787 -5.932 1.00 98.44 100 HIS A N 1
ATOM 813 C CA . HIS A 1 100 ? -0.891 1.068 -7.252 1.00 98.44 100 HIS A CA 1
ATOM 814 C C . HIS A 1 100 ? -0.924 -0.207 -8.092 1.00 98.44 100 HIS A C 1
ATOM 816 O O . HIS A 1 100 ?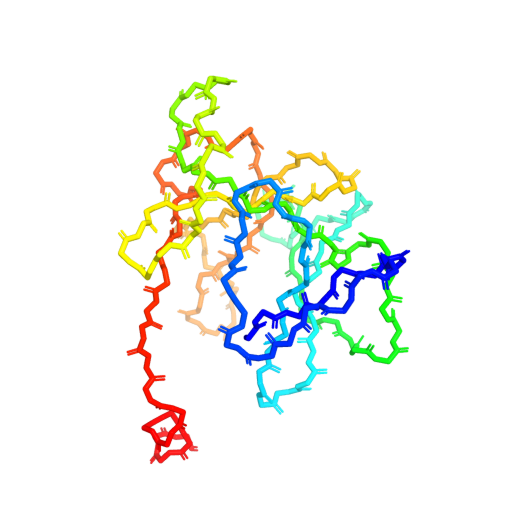 0.027 -0.991 -8.103 1.00 98.44 100 HIS A O 1
ATOM 822 N N . SER A 1 101 ? -2.040 -0.412 -8.782 1.00 97.88 101 SER A N 1
ATOM 823 C CA . SER A 1 101 ? -2.227 -1.477 -9.769 1.00 97.88 101 SER A CA 1
ATOM 824 C C . SER A 1 101 ? -2.201 -0.908 -11.186 1.00 97.88 101 SER A C 1
ATOM 826 O O . SER A 1 101 ? -2.394 0.281 -11.393 1.00 97.88 101 SER A O 1
ATOM 828 N N . HIS A 1 102 ? -1.956 -1.737 -12.192 1.00 96.56 102 HIS A N 1
ATOM 829 C CA . HIS A 1 102 ? -1.921 -1.318 -13.593 1.00 96.56 102 HIS A CA 1
ATOM 830 C C . HIS A 1 102 ? -1.903 -2.539 -14.512 1.00 96.56 102 HIS A C 1
ATOM 832 O O . HIS A 1 102 ? -1.704 -3.666 -14.073 1.00 96.56 102 HIS A O 1
ATOM 838 N N . SER A 1 103 ? -2.095 -2.322 -15.813 1.00 95.81 103 SER A N 1
ATOM 839 C CA . SER A 1 103 ? -2.130 -3.400 -16.808 1.00 95.81 103 SER A CA 1
ATOM 840 C C . SER A 1 103 ? -0.750 -3.865 -17.289 1.00 95.81 103 SER A C 1
ATOM 842 O O . SER A 1 103 ? -0.669 -4.555 -18.303 1.00 95.81 103 SER A O 1
ATOM 844 N N . ILE A 1 104 ? 0.333 -3.447 -16.628 1.00 95.19 104 ILE A N 1
ATOM 845 C CA . ILE A 1 104 ? 1.692 -3.892 -16.953 1.00 95.19 104 ILE A CA 1
ATOM 846 C C . ILE A 1 104 ? 1.881 -5.285 -16.354 1.00 95.19 104 ILE A C 1
ATOM 848 O O . ILE A 1 104 ? 1.630 -5.490 -15.172 1.00 95.19 104 ILE A O 1
ATOM 852 N N . MET A 1 105 ? 2.281 -6.244 -17.184 1.00 94.38 105 MET A N 1
ATOM 853 C CA . MET A 1 105 ? 2.507 -7.629 -16.771 1.00 94.38 105 MET A CA 1
ATOM 854 C C . MET A 1 105 ? 3.953 -7.806 -16.312 1.00 94.38 105 MET A C 1
ATOM 856 O O . MET A 1 105 ? 4.860 -7.202 -16.883 1.00 94.38 105 MET A O 1
ATOM 860 N N . LEU A 1 106 ? 4.166 -8.667 -15.321 1.00 88.94 106 LEU A N 1
ATOM 861 C CA . LEU A 1 106 ? 5.483 -9.227 -15.048 1.00 88.94 106 LEU A CA 1
ATOM 862 C C . LEU A 1 106 ? 5.811 -10.242 -16.146 1.00 88.94 106 LEU A C 1
ATOM 864 O O . LEU A 1 106 ? 4.958 -11.046 -16.519 1.00 88.94 106 LEU A O 1
ATOM 868 N N . ASP A 1 107 ? 7.051 -10.224 -16.632 1.00 79.25 107 ASP A N 1
ATOM 869 C CA . ASP A 1 107 ? 7.484 -10.967 -17.826 1.00 79.25 107 ASP A CA 1
ATOM 870 C C . ASP A 1 107 ? 7.212 -12.487 -17.784 1.00 79.25 107 ASP A C 1
ATOM 872 O O . ASP A 1 107 ? 7.186 -13.135 -18.831 1.00 79.25 107 ASP A O 1
ATOM 876 N N . ASN A 1 108 ? 7.022 -13.070 -16.594 1.00 72.44 108 ASN A N 1
ATOM 877 C CA . ASN A 1 108 ? 7.224 -14.504 -16.382 1.00 72.44 108 ASN A CA 1
ATOM 878 C C . ASN A 1 108 ? 6.001 -15.288 -15.873 1.00 72.44 108 ASN A C 1
ATOM 880 O O . ASN A 1 108 ? 6.034 -16.511 -15.961 1.00 72.44 108 ASN A O 1
ATOM 884 N N . ASP A 1 109 ? 4.954 -14.642 -15.339 1.00 65.88 109 ASP A N 1
ATOM 885 C CA . ASP A 1 109 ? 3.991 -15.338 -14.456 1.00 65.88 109 ASP A CA 1
ATOM 886 C C . ASP A 1 109 ? 2.504 -14.997 -14.689 1.00 65.88 109 ASP A C 1
ATOM 888 O O . ASP A 1 109 ? 1.688 -15.213 -13.796 1.00 65.88 109 ASP A O 1
ATOM 892 N N . ASP A 1 110 ? 2.125 -14.437 -15.847 1.00 85.75 110 ASP A N 1
ATOM 893 C CA . ASP A 1 110 ? 0.744 -13.989 -16.154 1.00 85.75 110 ASP A CA 1
ATOM 894 C C . ASP A 1 110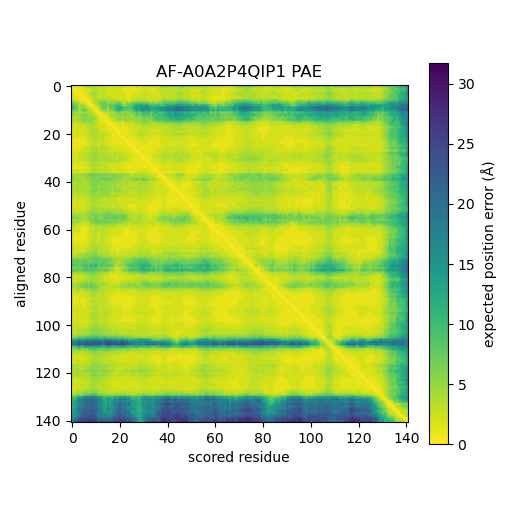 ? 0.129 -13.032 -15.102 1.00 85.75 110 ASP A C 1
ATOM 896 O O . ASP A 1 110 ? -1.067 -12.736 -15.118 1.00 85.75 110 ASP A O 1
ATOM 900 N N . ASN A 1 111 ? 0.954 -12.504 -14.197 1.00 91.25 111 ASN A N 1
ATOM 901 C CA . ASN A 1 111 ? 0.556 -11.606 -13.126 1.00 91.25 111 ASN A CA 1
ATOM 902 C C . ASN A 1 111 ? 0.860 -10.162 -13.514 1.00 91.25 111 ASN A C 1
ATOM 904 O O . ASN A 1 111 ? 1.888 -9.867 -14.125 1.00 91.25 111 ASN A O 1
ATOM 908 N N . GLN A 1 112 ? -0.019 -9.253 -13.106 1.00 94.88 112 GLN A N 1
ATOM 909 C CA . GLN A 1 112 ? 0.235 -7.822 -13.208 1.00 94.88 112 GLN A CA 1
ATOM 910 C C . GLN A 1 112 ? 1.265 -7.383 -12.168 1.00 94.88 112 GLN A C 1
ATOM 912 O O . GLN A 1 112 ? 1.314 -7.904 -11.051 1.00 94.88 112 GLN A O 1
ATOM 917 N N . GLU A 1 113 ? 2.084 -6.412 -12.547 1.00 95.31 113 GLU A N 1
ATOM 918 C CA . GLU A 1 113 ? 2.960 -5.702 -11.631 1.00 95.31 113 GLU A CA 1
ATOM 919 C C . GLU A 1 113 ? 2.102 -4.902 -10.624 1.00 95.31 113 GLU A C 1
ATOM 921 O O . GLU A 1 113 ? 0.991 -4.454 -10.916 1.00 95.31 113 GLU A O 1
ATOM 926 N N . VAL A 1 114 ? 2.588 -4.786 -9.388 1.00 97.31 114 VAL A N 1
ATOM 927 C CA . VAL A 1 114 ? 2.002 -3.939 -8.341 1.00 97.31 114 VAL A CA 1
ATOM 928 C C . VAL A 1 114 ? 3.133 -3.087 -7.796 1.00 97.31 114 VAL A C 1
ATOM 930 O O . VAL A 1 114 ? 4.208 -3.603 -7.487 1.00 97.31 114 VAL A O 1
ATOM 933 N N . THR A 1 115 ? 2.905 -1.786 -7.685 1.00 98.12 115 THR A N 1
ATOM 934 C CA . THR A 1 115 ? 3.958 -0.802 -7.412 1.00 98.12 115 THR A CA 1
ATOM 935 C C . THR A 1 115 ? 3.508 0.200 -6.359 1.00 98.12 115 THR A C 1
ATOM 937 O O . THR A 1 115 ? 2.388 0.151 -5.845 1.00 98.12 115 THR A O 1
ATOM 940 N N . CYS A 1 116 ? 4.400 1.118 -5.998 1.00 98.31 116 CYS A N 1
ATOM 941 C CA . CYS A 1 116 ? 4.018 2.374 -5.376 1.00 98.31 116 CYS A CA 1
ATOM 942 C C . CYS A 1 116 ? 4.123 3.507 -6.399 1.00 98.31 116 CYS A C 1
ATOM 944 O O . CYS A 1 116 ? 5.173 3.701 -7.019 1.00 98.31 116 CYS A O 1
ATOM 946 N N . TYR A 1 117 ? 3.057 4.287 -6.555 1.00 97.75 117 TYR A N 1
ATOM 947 C CA . TYR A 1 117 ? 3.023 5.373 -7.525 1.00 97.75 117 TYR A CA 1
ATOM 948 C C . TYR A 1 117 ? 2.076 6.494 -7.109 1.00 97.75 117 TYR A C 1
ATOM 950 O O . TYR A 1 117 ? 1.038 6.255 -6.502 1.00 97.75 117 TYR A O 1
ATOM 958 N N . GLY A 1 118 ? 2.450 7.727 -7.451 1.00 96.00 118 GLY A N 1
ATOM 959 C CA . GLY A 1 118 ? 1.563 8.880 -7.364 1.00 96.00 118 GLY A CA 1
ATOM 960 C C . GLY A 1 118 ? 1.047 9.236 -5.958 1.00 96.00 118 GLY A C 1
ATOM 961 O O . GLY A 1 118 ? 1.521 8.730 -4.936 1.00 96.00 118 GLY A O 1
ATOM 962 N N . PRO A 1 119 ? 0.103 10.192 -5.897 1.00 95.50 119 PRO A N 1
ATOM 963 C CA . PRO A 1 119 ? -0.472 10.681 -4.651 1.00 95.50 119 PRO A CA 1
ATOM 964 C C . PRO A 1 119 ? -1.694 9.887 -4.167 1.00 95.50 119 PRO A C 1
ATOM 966 O O . PRO A 1 119 ? -2.153 10.185 -3.065 1.00 95.50 119 PRO A O 1
ATOM 969 N N . GLY A 1 120 ? -2.220 8.905 -4.908 1.00 95.94 120 GLY A N 1
ATOM 970 C CA . GLY A 1 120 ? -3.352 8.086 -4.452 1.00 95.94 120 GLY A CA 1
ATOM 971 C C . GLY A 1 120 ? -4.738 8.533 -4.905 1.00 95.94 120 GLY A C 1
ATOM 972 O O . GLY A 1 120 ? -5.708 8.259 -4.194 1.00 95.94 120 GLY A O 1
ATOM 973 N N . HIS A 1 121 ? -4.822 9.282 -6.005 1.00 95.94 121 HIS A N 1
ATOM 974 C CA . HIS A 1 121 ? -6.054 9.909 -6.500 1.00 95.94 121 HIS A CA 1
ATOM 975 C C . HIS A 1 121 ? -6.627 9.222 -7.738 1.00 95.94 121 HIS A C 1
ATOM 977 O O . HIS A 1 121 ? -7.559 9.745 -8.345 1.00 95.94 121 HIS A O 1
ATOM 983 N N . GLU A 1 122 ? -6.063 8.091 -8.145 1.00 96.31 122 GLU A N 1
ATOM 984 C CA . GLU A 1 122 ? -6.447 7.400 -9.367 1.00 96.31 122 GLU A CA 1
ATOM 985 C C . GLU A 1 122 ? -7.247 6.136 -9.042 1.00 96.31 122 GLU A C 1
ATOM 987 O O . GLU A 1 122 ? -7.186 5.596 -7.937 1.00 96.31 122 GLU A O 1
ATOM 992 N N . GLU A 1 123 ? -8.006 5.634 -10.019 1.00 97.38 123 GLU A N 1
ATOM 993 C CA . GLU A 1 123 ? -8.763 4.381 -9.863 1.00 97.38 123 GLU A CA 1
ATOM 994 C C . GLU A 1 123 ? -7.855 3.206 -9.484 1.00 97.38 123 GLU A C 1
ATOM 996 O O . GLU A 1 123 ? -8.225 2.360 -8.678 1.00 97.38 123 GLU A O 1
ATOM 1001 N N . ASN A 1 124 ? -6.637 3.208 -10.012 1.00 97.88 124 ASN A N 1
ATOM 1002 C CA . ASN A 1 124 ? -5.618 2.196 -9.777 1.00 97.88 124 ASN A CA 1
ATOM 1003 C C . ASN A 1 124 ? -5.042 2.195 -8.349 1.00 97.88 124 ASN A C 1
ATOM 1005 O O . ASN A 1 124 ? -4.401 1.217 -7.958 1.00 97.88 124 ASN A O 1
ATOM 1009 N N . ASP A 1 125 ? -5.280 3.263 -7.580 1.00 97.81 125 ASP A N 1
ATOM 1010 C CA . ASP A 1 125 ? -4.886 3.391 -6.172 1.00 97.81 125 ASP A CA 1
ATOM 1011 C C . ASP A 1 125 ? -5.993 2.926 -5.209 1.00 97.81 125 ASP A C 1
ATOM 1013 O O . ASP A 1 125 ? -5.816 2.967 -3.985 1.00 97.81 125 ASP A O 1
ATOM 1017 N N . LYS A 1 126 ? -7.163 2.540 -5.742 1.00 96.81 126 LYS A N 1
ATOM 1018 C CA . LYS A 1 126 ? -8.307 2.080 -4.954 1.00 96.81 126 LYS A CA 1
ATOM 1019 C C . LYS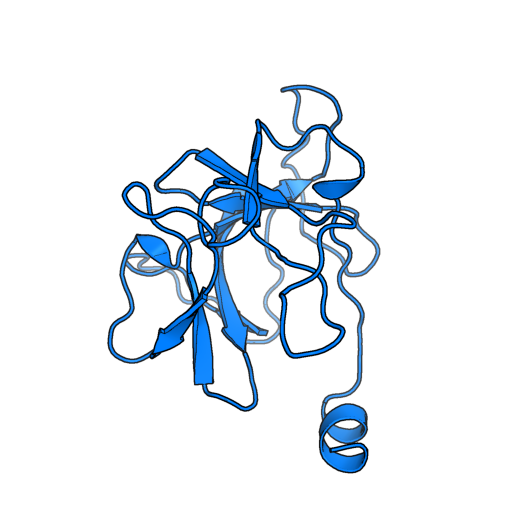 A 1 126 ? -8.182 0.609 -4.623 1.00 96.81 126 LYS A C 1
ATOM 1021 O O . LYS A 1 126 ? -8.165 -0.251 -5.499 1.00 96.81 126 LYS A O 1
ATOM 1026 N N . TRP A 1 127 ? -8.262 0.322 -3.335 1.00 96.75 127 TRP A N 1
ATOM 1027 C CA . TRP A 1 127 ? -8.309 -1.033 -2.815 1.00 96.75 127 TRP A CA 1
ATOM 1028 C C . TRP A 1 127 ? -9.577 -1.219 -1.998 1.00 96.75 127 TRP A C 1
ATOM 1030 O O . TRP A 1 127 ? -10.027 -0.307 -1.307 1.00 96.75 127 TRP A O 1
ATOM 1040 N N . LYS A 1 128 ? -10.152 -2.415 -2.058 1.00 94.75 128 LYS A N 1
ATOM 1041 C CA . LYS A 1 128 ? -11.272 -2.820 -1.210 1.00 94.75 128 LYS A CA 1
ATOM 1042 C C . LYS A 1 128 ? -10.890 -4.109 -0.502 1.00 94.75 128 LYS A C 1
ATOM 1044 O O . LYS A 1 128 ? -10.256 -4.975 -1.102 1.00 94.75 128 LYS A O 1
ATOM 1049 N N . ALA A 1 129 ? -11.247 -4.235 0.771 1.00 89.44 129 ALA A N 1
ATOM 1050 C CA . ALA A 1 129 ? -11.067 -5.503 1.460 1.00 89.44 129 ALA A CA 1
ATOM 1051 C C . ALA A 1 129 ? -12.104 -6.506 0.954 1.00 89.44 129 ALA A C 1
ATOM 1053 O O . ALA A 1 129 ? -13.298 -6.227 0.934 1.00 89.44 129 ALA A O 1
ATOM 1054 N N . GLU A 1 130 ? -11.655 -7.707 0.618 1.00 85.62 130 GLU A N 1
ATOM 1055 C CA . GLU A 1 130 ? -12.555 -8.834 0.412 1.00 85.62 130 GLU A CA 1
ATOM 1056 C C . GLU A 1 130 ? -12.515 -9.741 1.639 1.00 85.62 130 GLU A C 1
ATOM 1058 O O . GLU A 1 130 ? -11.446 -10.119 2.133 1.00 85.62 130 GLU A O 1
ATOM 1063 N N . HIS A 1 131 ? -13.695 -10.058 2.171 1.00 70.00 131 HIS A N 1
ATOM 1064 C CA . HIS A 1 131 ? -13.823 -11.020 3.254 1.00 70.00 131 HIS A CA 1
ATOM 1065 C C . HIS A 1 131 ? -13.869 -12.425 2.662 1.00 70.00 131 HIS A C 1
ATOM 1067 O O . HIS A 1 131 ? -14.933 -12.904 2.287 1.00 70.00 131 HIS A O 1
ATOM 1073 N N . ASN A 1 132 ? -12.711 -13.076 2.597 1.00 61.56 132 ASN A N 1
ATOM 1074 C CA . ASN A 1 132 ? -12.625 -14.488 2.251 1.00 61.56 132 ASN A CA 1
ATOM 1075 C C . ASN A 1 132 ? -12.319 -15.291 3.512 1.00 61.56 132 ASN A C 1
ATOM 1077 O O . ASN A 1 132 ? -11.377 -14.981 4.253 1.00 61.56 132 ASN A O 1
ATOM 1081 N N . ASP A 1 133 ? -13.134 -16.313 3.766 1.00 61.69 133 ASP A N 1
ATOM 1082 C CA . ASP A 1 13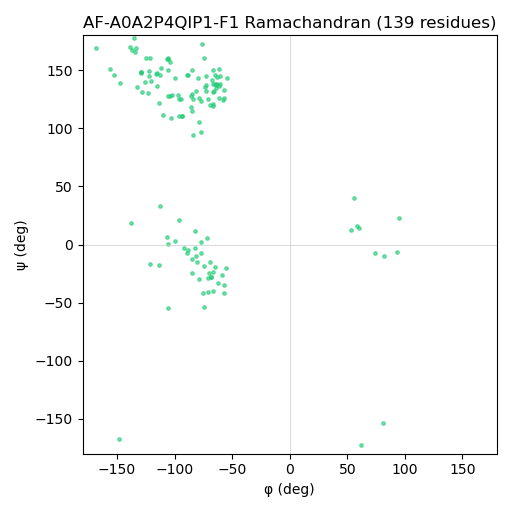3 ? -12.910 -17.228 4.871 1.00 61.69 133 ASP A CA 1
ATOM 1083 C C . ASP A 1 133 ? -11.560 -17.921 4.647 1.00 61.69 133 ASP A C 1
ATOM 1085 O O . ASP A 1 133 ? -11.292 -18.492 3.590 1.00 61.69 133 ASP A O 1
ATOM 1089 N N . ILE A 1 134 ? -10.659 -17.860 5.631 1.00 60.59 134 ILE A N 1
ATOM 1090 C CA . ILE A 1 134 ? -9.284 -18.373 5.472 1.00 60.59 134 ILE A CA 1
ATOM 1091 C C . ILE A 1 134 ? -9.256 -19.869 5.110 1.00 60.59 134 ILE A C 1
ATOM 1093 O O . ILE A 1 134 ? -8.317 -20.352 4.476 1.00 60.59 134 ILE A O 1
ATOM 1097 N N . ASN A 1 135 ? -10.307 -20.593 5.500 1.00 55.72 135 ASN A N 1
ATOM 1098 C CA . ASN A 1 135 ? -10.494 -22.002 5.185 1.00 55.72 135 ASN A CA 1
ATOM 1099 C C . ASN A 1 135 ? -10.765 -22.242 3.694 1.00 55.72 135 ASN A C 1
ATOM 1101 O O . ASN A 1 135 ? -10.404 -23.305 3.195 1.00 55.72 135 ASN A O 1
ATOM 1105 N N . ASP A 1 136 ? -11.342 -21.273 2.985 1.00 56.06 136 ASP A N 1
ATOM 1106 C CA . ASP A 1 136 ? -11.639 -21.384 1.556 1.00 56.06 136 ASP A CA 1
ATOM 1107 C C . ASP A 1 136 ? -10.379 -21.157 0.703 1.00 56.06 136 ASP A C 1
ATOM 1109 O O . ASP A 1 136 ? -10.206 -21.786 -0.341 1.00 56.06 136 ASP A O 1
ATOM 1113 N N . PHE A 1 137 ? -9.433 -20.346 1.191 1.00 54.25 137 PHE A N 1
ATOM 1114 C CA . PHE A 1 137 ? -8.147 -20.118 0.518 1.00 54.25 137 PHE A CA 1
ATOM 1115 C C . PHE A 1 137 ? -7.185 -21.310 0.669 1.00 54.25 137 PHE A C 1
ATOM 1117 O O . PHE A 1 137 ? -6.556 -21.739 -0.293 1.00 54.25 137 PHE A O 1
ATOM 1124 N N . ILE A 1 138 ? -7.104 -21.906 1.866 1.00 54.62 138 ILE A N 1
ATOM 1125 C CA . ILE A 1 138 ? -6.237 -23.077 2.118 1.00 54.62 138 ILE A CA 1
ATOM 1126 C C . ILE A 1 138 ? -6.739 -24.329 1.381 1.00 54.62 138 ILE A C 1
ATOM 1128 O O . ILE A 1 138 ? -5.955 -25.210 1.061 1.00 54.62 138 ILE A O 1
ATOM 1132 N N . ARG A 1 139 ? -8.045 -24.440 1.115 1.00 48.97 139 ARG A N 1
ATOM 1133 C CA . ARG A 1 139 ? -8.613 -25.589 0.387 1.00 48.97 139 ARG A CA 1
ATOM 1134 C C . ARG A 1 139 ? -8.457 -25.502 -1.130 1.00 48.97 139 ARG A C 1
ATOM 1136 O O . ARG A 1 139 ? -8.686 -26.504 -1.799 1.00 48.97 139 ARG A O 1
ATOM 1143 N N . SER A 1 140 ? -8.137 -24.324 -1.658 1.00 47.41 140 SER A N 1
ATOM 1144 C CA . SER A 1 140 ? -7.997 -24.065 -3.096 1.00 47.41 140 SER A CA 1
ATOM 1145 C C . SER A 1 140 ? -6.541 -23.921 -3.557 1.00 47.41 140 SER A C 1
ATOM 1147 O O . SER A 1 140 ? -6.313 -23.719 -4.748 1.00 47.41 140 SER A O 1
ATOM 1149 N N . SER A 1 141 ? -5.575 -24.058 -2.640 1.00 43.59 141 SER A N 1
ATOM 1150 C CA . SER A 1 141 ? -4.124 -24.054 -2.890 1.00 43.59 141 SER A CA 1
ATOM 1151 C C . SER A 1 141 ? -3.500 -25.415 -2.594 1.00 43.59 141 SER A C 1
ATOM 1153 O O . SER A 1 141 ? -2.476 -25.721 -3.243 1.00 43.59 141 SER A O 1
#

Organism: Rhizophagus irregularis (strain DAOM 181602 / DAOM 197198 / MUCL 43194) (NCBI:txid747089)

Foldseek 3Di:
DKFAAPPDPDGDDVPDFAAAQHKTWDADPVVRFTWFWDDPDADPFPRATAIDTHHPVPDDLRRIWGKFQQALDPDTPRGDTDDQATWIWIARPVHQFTWFWDPDDDPPDRDTGIHTHDNRNDPRRTDGHDDDDVVVVVVVD

Sequence (141 aa):
MVLQAYGERRRLKKGDAVPYNAQIRLGHIVSRRNLRSHPDYISPISNQQEVICHDENTSDLNDNWLVQRHSYTNHYDNSGYWLADDAITLRHIQTGATLHSHSIMLDNDDNQEVTCYGPGHEENDKWKAEHNDINDFIRSS

Nearest PDB structures (foldseek):
  8vjk-assembly1_B  TM=7.150E-01  e=6.054E-03  Mus musculus
  8vjj-assembly1_C  TM=6.903E-01  e=1.088E-02  Mus musculus
  7t65-assembly1_D  TM=7.430E-01  e=2.420E-02  Oryctolagus cuniculus
  8rrv-assembly1_J  TM=7.239E-01  e=2.840E-02  Oryctolagus cuniculus
  9c1e-assembly1_B  TM=7.404E-01  e=1.198E-01  Neogale vison

Secondary structure (DSSP, 8-state):
-EEEPTT-SS-PPTT---BTT-EEEEEETTTTEEEEEEEEEE-TTT-SEEEEEEEGGG--GGG-EEEEE--SSS-----SB--TT-EEEEEETTT--EEEEEEEEPTTSSPEEEEEESSS-SGGG-EE-----HHHHHT--

pLDDT: mean 89.67, std 11.75, range [43.59, 98.62]